Protein AF-A0A495IM24-F1 (afdb_monomer_lite)

pLDDT: mean 80.39, std 16.05, range [39.31, 97.44]

Sequence (134 aa):
MDASQAQIRITVFGGLVARADWLAVVAVPAGVSVDIVDFGYRVTVIVTREAEVATVVADLVTGDAALSTVETADSPVVMLARRILAARMAMGVADPGPPAGEPATELRALIEATGAVWISTDPDDEDSGMSEEG

Organism: NCBI:txid386892

Foldseek 3Di:
DPQAAEEEAEAEDDPDDDDCVLCVPADGDTQKYWYWYYDLQKIWIWIDHDPFIKIKIAGLVVQKIWIFGPDDCPDPRNLRRLVSLLSVSVVGRRDPDDDDPPPVVVRVVVCVVRVIDIDGSDSPPPDPPDDDDD

Structure (mmCIF, N/CA/C/O backbone):
data_AF-A0A495IM24-F1
#
_entry.id   AF-A0A495IM24-F1
#
loop_
_atom_site.group_PDB
_atom_site.id
_atom_site.type_symbol
_atom_site.label_atom_id
_atom_site.label_alt_id
_atom_site.label_comp_id
_atom_site.label_asym_id
_atom_site.label_entity_id
_atom_site.label_seq_id
_atom_site.pdbx_PDB_ins_code
_atom_site.Cartn_x
_atom_site.Cartn_y
_atom_site.Cartn_z
_atom_site.occupancy
_atom_site.B_iso_or_equiv
_atom_site.auth_seq_id
_atom_site.auth_comp_id
_atom_site.auth_asym_id
_atom_site.auth_atom_id
_atom_site.pdbx_PDB_model_num
ATOM 1 N N . MET A 1 1 ? -22.505 -14.987 12.719 1.00 45.91 1 MET A N 1
ATOM 2 C CA . MET A 1 1 ? -21.741 -14.064 11.862 1.00 45.91 1 MET A CA 1
ATOM 3 C C . MET A 1 1 ? -20.583 -14.867 11.328 1.00 45.91 1 MET A C 1
ATOM 5 O O . MET A 1 1 ? -19.891 -15.483 12.129 1.00 45.91 1 MET A O 1
ATOM 9 N N . ASP A 1 2 ? -20.510 -14.995 10.008 1.00 50.81 2 ASP A N 1
ATOM 10 C CA . ASP A 1 2 ? -19.493 -15.794 9.329 1.00 50.81 2 ASP A CA 1
ATOM 11 C C . ASP A 1 2 ? -18.120 -15.191 9.640 1.00 50.81 2 ASP A C 1
ATOM 13 O O . ASP A 1 2 ? -17.970 -13.969 9.575 1.00 50.81 2 ASP A O 1
ATOM 17 N N . ALA A 1 3 ? -17.158 -16.011 10.058 1.00 53.44 3 ALA A N 1
ATOM 18 C CA . ALA A 1 3 ? -15.794 -15.545 10.265 1.00 53.44 3 ALA A CA 1
ATOM 19 C C . ALA A 1 3 ? -15.246 -15.189 8.880 1.00 53.44 3 ALA A C 1
ATOM 21 O O . ALA A 1 3 ? -14.842 -16.072 8.124 1.00 53.44 3 ALA A O 1
ATOM 22 N N . SER A 1 4 ? -15.338 -13.911 8.510 1.00 75.06 4 SER A N 1
ATOM 23 C CA . SER A 1 4 ? -14.967 -13.437 7.184 1.00 75.06 4 SER A CA 1
ATOM 24 C C . SER A 1 4 ? -13.511 -13.812 6.925 1.00 75.06 4 SER A C 1
ATOM 26 O O . SER A 1 4 ? -12.602 -13.453 7.673 1.00 75.06 4 SER A O 1
ATOM 28 N N . GLN A 1 5 ? -13.295 -14.636 5.904 1.00 86.81 5 GLN A N 1
ATOM 29 C CA . GLN A 1 5 ? -11.965 -15.110 5.544 1.00 86.81 5 GLN A CA 1
ATOM 30 C C . GLN A 1 5 ? -11.049 -13.926 5.212 1.00 86.81 5 GLN A C 1
ATOM 32 O O . GLN A 1 5 ? -11.514 -12.898 4.717 1.00 86.81 5 GLN A O 1
ATOM 37 N N . ALA A 1 6 ? -9.750 -14.083 5.468 1.00 91.81 6 ALA A N 1
ATOM 38 C CA . ALA A 1 6 ? -8.746 -13.159 4.954 1.00 91.81 6 ALA A CA 1
ATOM 39 C C . ALA A 1 6 ? -8.786 -13.158 3.420 1.00 91.81 6 ALA A C 1
ATOM 41 O O . ALA A 1 6 ? -8.898 -14.222 2.801 1.00 91.81 6 ALA A O 1
ATOM 42 N N . GLN A 1 7 ? -8.683 -11.980 2.809 1.00 93.06 7 GLN A N 1
ATOM 43 C CA . GLN A 1 7 ? -8.669 -11.836 1.355 1.00 93.06 7 GLN A CA 1
ATOM 44 C C . GLN A 1 7 ? -7.411 -11.104 0.915 1.00 93.06 7 GLN A C 1
ATOM 46 O O . GLN A 1 7 ? -7.064 -10.063 1.463 1.00 93.06 7 GLN A O 1
ATOM 51 N N . ILE A 1 8 ? -6.736 -11.654 -0.092 1.00 93.94 8 ILE A N 1
ATOM 52 C CA . ILE A 1 8 ? -5.592 -11.014 -0.734 1.00 93.94 8 ILE A CA 1
ATOM 53 C C . ILE A 1 8 ? -5.852 -11.019 -2.234 1.00 93.94 8 ILE A C 1
ATOM 55 O O . ILE A 1 8 ? -6.062 -12.075 -2.835 1.00 93.94 8 ILE A O 1
ATOM 59 N N . ARG A 1 9 ? -5.822 -9.837 -2.841 1.00 94.56 9 ARG A N 1
ATOM 60 C CA . ARG A 1 9 ? -5.870 -9.647 -4.286 1.00 94.56 9 ARG A CA 1
ATOM 61 C C . ARG A 1 9 ? -4.585 -8.976 -4.732 1.00 94.56 9 ARG A C 1
ATOM 63 O O . ARG A 1 9 ? -4.179 -7.966 -4.172 1.00 94.56 9 ARG A O 1
ATOM 70 N N . ILE A 1 10 ? -3.970 -9.525 -5.772 1.00 92.38 10 ILE A N 1
ATOM 71 C CA . ILE A 1 10 ? -2.773 -8.954 -6.382 1.00 92.38 10 ILE A CA 1
ATOM 72 C C . ILE A 1 10 ? -3.092 -8.678 -7.843 1.00 92.38 10 ILE A C 1
ATOM 74 O O . ILE A 1 10 ? -3.463 -9.585 -8.588 1.00 92.38 10 ILE A O 1
ATOM 78 N N . THR A 1 11 ? -2.953 -7.421 -8.240 1.00 91.62 11 THR A N 1
ATOM 79 C CA . THR A 1 11 ? -3.079 -6.974 -9.623 1.00 91.62 11 THR A CA 1
ATOM 80 C C . THR A 1 11 ? -1.701 -6.572 -10.109 1.00 91.62 11 THR A C 1
ATOM 82 O O . THR A 1 11 ? -1.072 -5.693 -9.526 1.00 91.62 11 THR A O 1
ATOM 85 N N . VAL A 1 12 ? -1.231 -7.215 -11.173 1.00 87.06 12 VAL A N 1
ATOM 86 C CA . VAL A 1 12 ? 0.100 -6.968 -11.730 1.00 87.06 12 VAL A CA 1
ATOM 87 C C . VAL A 1 12 ? -0.034 -6.379 -13.128 1.00 87.06 12 VAL A C 1
ATOM 89 O O . VAL A 1 12 ? -0.827 -6.866 -13.935 1.00 87.06 12 VAL A O 1
ATOM 92 N N . PHE A 1 13 ? 0.730 -5.326 -13.411 1.00 80.12 13 PHE A N 1
ATOM 93 C CA . PHE A 1 13 ? 0.732 -4.623 -14.694 1.00 80.12 13 PHE A CA 1
ATOM 94 C C . PHE A 1 13 ? 2.045 -4.837 -15.460 1.00 80.12 13 PHE A C 1
ATOM 96 O O . PHE A 1 13 ? 3.035 -5.302 -14.909 1.00 80.12 13 PHE A O 1
ATOM 103 N N . GLY A 1 14 ? 2.052 -4.516 -16.759 1.00 68.69 14 GLY A N 1
ATOM 104 C CA . GLY A 1 14 ? 3.279 -4.506 -17.569 1.00 68.69 14 GLY A CA 1
ATOM 105 C C . GLY A 1 14 ? 3.725 -5.860 -18.134 1.00 68.69 14 GLY A C 1
ATOM 106 O O . GLY A 1 14 ? 4.863 -5.988 -18.560 1.00 68.69 14 GLY A O 1
ATOM 107 N N . GLY A 1 15 ? 2.858 -6.879 -18.158 1.00 65.38 15 GLY A N 1
ATOM 108 C CA . GLY A 1 15 ? 3.223 -8.212 -18.667 1.00 65.38 15 GLY A CA 1
ATOM 109 C C . GLY A 1 15 ? 4.123 -9.018 -17.722 1.00 65.38 15 GLY A C 1
ATOM 110 O O . GLY A 1 15 ? 4.627 -10.074 -18.104 1.00 65.38 15 GLY A O 1
ATOM 111 N N . LEU A 1 16 ? 4.301 -8.539 -16.489 1.00 67.44 16 LEU A N 1
ATOM 112 C CA . LEU A 1 16 ? 5.045 -9.225 -15.443 1.00 67.44 16 LEU A CA 1
ATOM 113 C C . LEU A 1 16 ? 4.322 -10.504 -15.007 1.00 67.44 16 LEU A C 1
ATOM 115 O O . LEU A 1 16 ? 3.091 -10.584 -14.966 1.00 67.44 16 LEU A O 1
ATOM 119 N N . VAL A 1 17 ? 5.107 -11.508 -14.622 1.00 76.00 17 VAL A N 1
ATOM 120 C CA . VAL A 1 17 ? 4.575 -12.707 -13.974 1.00 76.00 17 VAL A CA 1
ATOM 121 C C . VAL A 1 17 ? 4.204 -12.345 -12.543 1.00 76.00 17 VAL A C 1
ATOM 123 O O . VAL A 1 17 ? 5.061 -11.911 -11.774 1.00 76.00 17 VAL A O 1
ATOM 126 N N . ALA A 1 18 ? 2.939 -12.552 -12.177 1.00 73.31 18 ALA A N 1
ATOM 127 C CA . ALA A 1 18 ? 2.488 -12.363 -10.807 1.00 73.31 18 ALA A CA 1
ATOM 128 C C . ALA A 1 18 ? 3.219 -13.335 -9.873 1.00 73.31 18 ALA A C 1
ATOM 130 O O . ALA A 1 18 ? 2.924 -14.530 -9.818 1.00 73.31 18 ALA A O 1
ATOM 131 N N . ARG A 1 19 ? 4.205 -12.803 -9.154 1.00 77.00 19 ARG A N 1
ATOM 132 C CA . ARG A 1 19 ? 4.952 -13.499 -8.114 1.00 77.00 19 ARG A CA 1
ATOM 133 C C . ARG A 1 19 ? 4.357 -13.122 -6.769 1.00 77.00 19 ARG A C 1
ATOM 135 O O . ARG A 1 19 ? 4.240 -11.942 -6.463 1.00 77.00 19 ARG A O 1
ATOM 142 N N . ALA A 1 20 ? 3.964 -14.125 -5.995 1.00 82.56 20 ALA A N 1
ATOM 143 C CA . ALA A 1 20 ? 3.378 -13.959 -4.664 1.00 82.56 20 ALA A CA 1
ATOM 144 C C . ALA A 1 20 ? 4.204 -14.667 -3.578 1.00 82.56 20 ALA A C 1
ATOM 146 O O . ALA A 1 20 ? 3.805 -14.703 -2.421 1.00 82.56 20 ALA A O 1
ATOM 147 N N . ASP A 1 21 ? 5.357 -15.235 -3.935 1.00 87.38 21 ASP A N 1
ATOM 148 C CA . ASP A 1 21 ? 6.249 -15.954 -3.022 1.00 87.38 21 ASP A CA 1
ATOM 149 C C . ASP A 1 21 ? 6.736 -15.076 -1.861 1.00 87.38 21 ASP A C 1
ATOM 151 O O . ASP A 1 21 ? 6.863 -15.549 -0.736 1.00 87.38 21 ASP A O 1
ATOM 155 N N . TRP A 1 22 ? 6.899 -13.778 -2.097 1.00 86.81 22 TRP A N 1
ATOM 156 C CA . TRP A 1 22 ? 7.269 -12.803 -1.073 1.00 86.81 22 TRP A CA 1
ATOM 157 C C . TRP A 1 22 ? 6.178 -12.554 -0.026 1.00 86.81 22 TRP A C 1
ATOM 159 O O . TRP A 1 22 ? 6.484 -12.144 1.088 1.00 86.81 22 TRP A O 1
ATOM 169 N N . LEU A 1 23 ? 4.912 -12.857 -0.323 1.00 90.00 23 LEU A N 1
ATOM 170 C CA . LEU A 1 23 ? 3.835 -12.781 0.668 1.00 90.00 23 LEU A CA 1
ATOM 171 C C . LEU A 1 23 ? 3.839 -13.965 1.636 1.00 90.00 23 LEU A C 1
ATOM 173 O O . LEU A 1 23 ? 3.155 -13.905 2.653 1.00 90.00 23 LEU A O 1
ATOM 177 N N . ALA A 1 24 ? 4.613 -15.023 1.372 1.00 88.38 24 ALA A N 1
ATOM 178 C CA . ALA A 1 24 ? 4.642 -16.211 2.225 1.00 88.38 24 ALA A CA 1
ATOM 179 C C . ALA A 1 24 ? 5.094 -15.917 3.670 1.00 88.38 24 ALA A C 1
ATOM 181 O O . ALA A 1 24 ? 4.812 -16.703 4.572 1.00 88.38 24 ALA A O 1
ATOM 182 N N . VAL A 1 25 ? 5.772 -14.787 3.902 1.00 86.75 25 VAL A N 1
ATOM 183 C CA . VAL A 1 25 ? 6.230 -14.339 5.230 1.00 86.75 25 VAL A CA 1
ATOM 184 C C . VAL A 1 25 ? 5.241 -13.401 5.940 1.00 86.75 25 VAL A C 1
ATOM 186 O O . VAL A 1 25 ? 5.508 -12.944 7.058 1.00 86.75 25 VAL A O 1
ATOM 189 N N . VAL A 1 26 ? 4.101 -13.099 5.310 1.00 90.88 26 VAL A N 1
ATOM 190 C CA . VAL A 1 26 ? 3.070 -12.200 5.835 1.00 90.88 26 VAL A CA 1
ATOM 191 C C . VAL A 1 26 ? 1.819 -12.993 6.204 1.00 90.88 26 VAL A C 1
ATOM 193 O O . VAL A 1 26 ? 1.179 -13.616 5.362 1.00 90.88 26 VAL A O 1
ATOM 196 N N . ALA A 1 27 ? 1.432 -12.929 7.477 1.00 92.31 27 ALA A N 1
ATOM 197 C CA . ALA A 1 27 ? 0.158 -13.464 7.940 1.00 92.31 27 ALA A CA 1
ATOM 198 C C . ALA A 1 27 ? -0.927 -12.382 7.847 1.00 92.31 27 ALA A C 1
ATOM 200 O O . ALA A 1 27 ? -0.796 -11.326 8.466 1.00 92.31 27 ALA A O 1
ATOM 201 N N . VAL A 1 28 ? -2.005 -12.656 7.107 1.00 93.25 28 VAL A N 1
ATOM 202 C CA . VAL A 1 28 ? -3.174 -11.767 7.021 1.00 93.25 28 VAL A CA 1
ATOM 203 C C . VAL A 1 28 ? -4.271 -12.286 7.958 1.00 93.25 28 VAL A C 1
ATOM 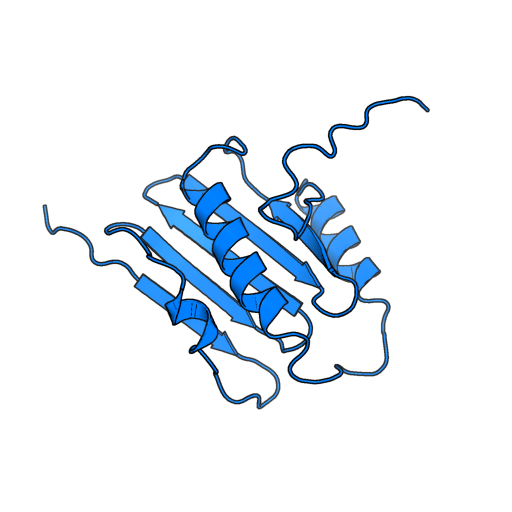205 O O . VAL A 1 28 ? -4.727 -13.419 7.779 1.00 93.25 28 VAL A O 1
ATOM 208 N N . PRO A 1 29 ? -4.691 -11.505 8.972 1.0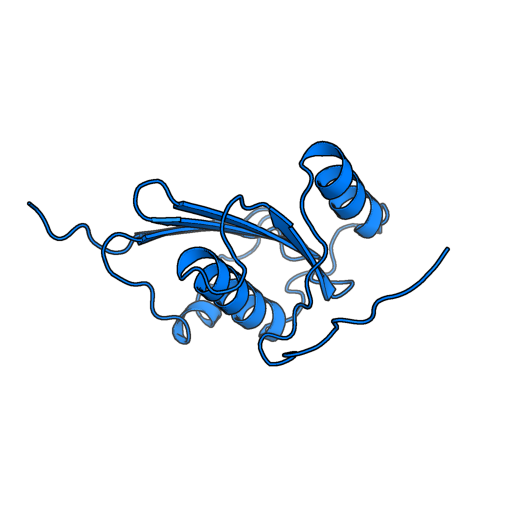0 93.75 29 PRO A N 1
ATOM 209 C CA . PRO A 1 29 ? -5.747 -11.916 9.893 1.00 93.75 29 PRO A CA 1
ATOM 210 C C . PRO A 1 29 ? -7.104 -12.098 9.203 1.00 93.75 29 PRO A C 1
ATOM 212 O O . PRO A 1 29 ? -7.392 -11.484 8.176 1.00 93.75 29 PRO A O 1
ATOM 215 N N . ALA A 1 30 ? -7.979 -12.906 9.805 1.00 93.56 30 ALA A N 1
ATOM 216 C CA . ALA A 1 30 ? -9.374 -12.990 9.379 1.00 93.56 30 ALA A CA 1
ATOM 217 C C . ALA A 1 30 ? -10.062 -11.614 9.468 1.00 93.56 30 ALA A C 1
ATOM 219 O O . ALA A 1 30 ? -9.750 -10.807 10.345 1.00 93.56 30 ALA A O 1
ATOM 220 N N . GLY A 1 31 ? -10.997 -11.352 8.557 1.00 93.56 31 GLY A N 1
ATOM 221 C CA . GLY A 1 31 ? -11.703 -10.075 8.453 1.00 93.56 31 GLY A CA 1
ATOM 222 C C . GLY A 1 31 ? -10.888 -8.929 7.854 1.00 93.56 31 GLY A C 1
ATOM 223 O O . GLY A 1 31 ? -11.381 -7.803 7.830 1.00 93.56 31 GLY A O 1
ATOM 224 N N . VAL A 1 32 ? -9.679 -9.202 7.357 1.00 95.75 32 VAL A N 1
ATOM 225 C CA . VAL A 1 32 ? -8.831 -8.225 6.666 1.00 95.75 32 VAL A CA 1
ATOM 226 C C . VAL A 1 32 ? -8.822 -8.500 5.163 1.00 95.75 32 VAL A C 1
ATOM 228 O O . VAL A 1 32 ? -8.654 -9.643 4.726 1.00 95.75 32 VAL A O 1
ATOM 231 N N . SER A 1 33 ? -8.980 -7.436 4.377 1.00 96.38 33 SER A N 1
ATOM 232 C CA . SER A 1 33 ? -8.777 -7.434 2.929 1.00 96.38 33 SER A CA 1
ATOM 233 C C . SER A 1 33 ? -7.489 -6.700 2.584 1.00 96.38 33 SER A C 1
ATOM 235 O O . SER A 1 33 ? -7.201 -5.644 3.148 1.00 96.38 33 SER A O 1
ATOM 237 N N . VAL A 1 34 ? -6.731 -7.256 1.646 1.00 97.06 34 VAL A N 1
ATOM 238 C CA . VAL A 1 34 ? -5.493 -6.687 1.119 1.00 97.06 34 VAL A CA 1
ATOM 239 C C . VAL A 1 34 ? -5.596 -6.613 -0.400 1.00 97.06 34 VAL A C 1
ATOM 241 O O . VAL A 1 34 ? -5.703 -7.646 -1.063 1.00 97.06 34 VAL A O 1
ATOM 244 N N . ASP A 1 35 ? -5.507 -5.410 -0.956 1.00 96.62 35 ASP A N 1
ATOM 245 C CA . ASP A 1 35 ? -5.387 -5.174 -2.393 1.00 96.62 35 ASP A CA 1
ATOM 246 C C . ASP A 1 35 ? -3.982 -4.647 -2.703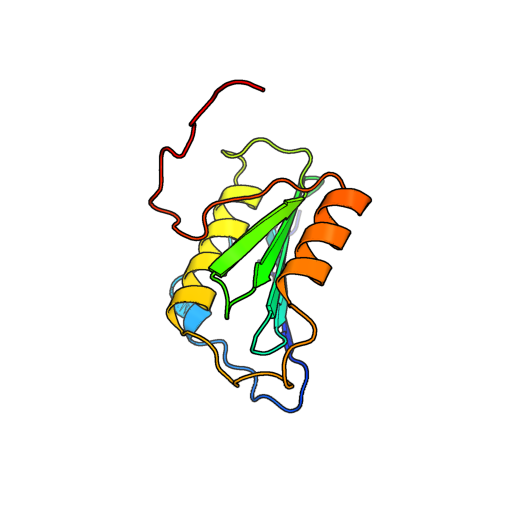 1.00 96.62 35 ASP A C 1
ATOM 248 O O . ASP A 1 35 ? -3.563 -3.602 -2.208 1.00 96.62 35 ASP A O 1
ATOM 252 N N . ILE A 1 36 ? -3.240 -5.384 -3.527 1.00 95.06 36 ILE A N 1
ATOM 253 C CA . ILE A 1 36 ? -1.892 -5.024 -3.970 1.00 95.06 36 ILE A CA 1
ATOM 254 C C . ILE A 1 36 ? -1.932 -4.718 -5.463 1.00 95.06 36 ILE A C 1
ATOM 256 O O . ILE A 1 36 ? -2.417 -5.524 -6.259 1.00 95.06 36 ILE A O 1
ATOM 260 N N . VAL A 1 37 ? -1.376 -3.573 -5.846 1.00 91.88 37 VAL A N 1
ATOM 261 C CA . VAL A 1 37 ? -1.150 -3.190 -7.239 1.00 91.88 37 VAL A CA 1
ATOM 262 C C . VAL A 1 37 ? 0.350 -3.085 -7.475 1.00 91.88 37 VAL A C 1
ATOM 264 O O . VAL A 1 37 ? 0.998 -2.201 -6.924 1.00 91.88 37 VAL A O 1
ATOM 267 N N . ASP A 1 38 ? 0.899 -3.986 -8.285 1.00 89.81 38 ASP A N 1
ATOM 268 C CA . ASP A 1 38 ? 2.338 -4.087 -8.541 1.00 89.81 38 ASP A CA 1
ATOM 269 C C . ASP A 1 38 ? 2.653 -3.756 -10.008 1.00 89.81 38 ASP A C 1
ATOM 271 O O . ASP A 1 38 ? 2.179 -4.416 -10.938 1.00 89.81 38 ASP A O 1
ATOM 275 N N . PHE A 1 39 ? 3.455 -2.711 -10.209 1.00 86.50 39 PHE A N 1
ATOM 276 C CA . PHE A 1 39 ? 3.961 -2.272 -11.512 1.00 86.50 39 PHE A CA 1
ATOM 277 C C . PHE A 1 39 ? 5.415 -2.717 -11.757 1.00 86.50 39 PHE A C 1
ATOM 279 O O . PHE A 1 39 ? 6.028 -2.294 -12.731 1.00 86.50 39 PHE A O 1
ATOM 286 N N . GLY A 1 40 ? 6.007 -3.520 -10.868 1.00 84.19 40 GLY A N 1
ATOM 287 C CA . GLY A 1 40 ? 7.399 -3.981 -10.934 1.00 84.19 40 GLY A CA 1
ATOM 288 C C . GLY A 1 40 ? 8.410 -3.002 -10.334 1.00 84.19 40 GLY A C 1
ATOM 289 O O . GLY A 1 40 ? 9.322 -3.443 -9.632 1.00 84.19 40 GLY A O 1
ATOM 290 N N . TYR A 1 41 ? 8.208 -1.700 -10.567 1.00 83.81 41 TYR A N 1
ATOM 291 C CA . TYR A 1 41 ? 9.007 -0.588 -10.027 1.00 83.81 41 TYR A CA 1
ATOM 292 C C . TYR A 1 41 ? 8.266 0.242 -8.966 1.00 83.81 41 TYR A C 1
ATOM 294 O O . TYR A 1 41 ? 8.896 0.934 -8.179 1.00 83.81 41 TYR A O 1
ATOM 302 N N . ARG A 1 42 ? 6.931 0.162 -8.927 1.00 87.19 42 ARG A N 1
ATOM 303 C CA . ARG A 1 42 ? 6.068 0.823 -7.942 1.00 87.19 42 ARG A CA 1
ATOM 304 C C . ARG A 1 42 ? 5.073 -0.186 -7.403 1.00 87.19 42 ARG A C 1
ATOM 306 O O . ARG A 1 42 ? 4.524 -0.976 -8.174 1.00 87.19 42 ARG A O 1
ATOM 313 N N . VAL A 1 43 ? 4.785 -0.110 -6.112 1.00 90.44 43 VAL A N 1
ATOM 314 C CA . VAL A 1 43 ? 3.743 -0.917 -5.481 1.00 90.44 43 VAL A CA 1
ATOM 315 C C . VAL A 1 43 ? 2.769 -0.035 -4.711 1.00 90.44 43 VAL A C 1
ATOM 317 O O . VAL A 1 43 ? 3.162 0.923 -4.051 1.00 90.44 43 VAL A O 1
ATOM 320 N N . THR A 1 44 ? 1.487 -0.367 -4.794 1.00 92.56 44 THR A N 1
ATOM 321 C CA . THR A 1 44 ? 0.441 0.167 -3.922 1.00 92.56 44 THR A CA 1
ATOM 322 C C . THR A 1 44 ? -0.141 -0.981 -3.115 1.00 92.56 44 THR A C 1
ATOM 324 O O . THR A 1 44 ? -0.494 -2.013 -3.678 1.00 92.56 44 THR A O 1
ATOM 327 N N . VAL A 1 45 ? -0.246 -0.802 -1.805 1.00 95.50 45 VAL A N 1
ATOM 328 C CA . VAL A 1 45 ? -0.829 -1.756 -0.866 1.00 95.50 45 VAL A CA 1
ATOM 329 C C . VAL A 1 45 ? -1.975 -1.061 -0.156 1.00 95.50 45 VAL A C 1
ATOM 331 O O . VAL A 1 45 ? -1.773 -0.036 0.487 1.00 95.50 45 VAL A O 1
ATOM 334 N N . ILE A 1 46 ? -3.170 -1.623 -0.253 1.00 96.12 46 ILE A N 1
ATOM 335 C CA . ILE A 1 46 ? -4.358 -1.142 0.443 1.00 96.12 46 ILE A CA 1
ATOM 336 C C . ILE A 1 46 ? -4.779 -2.239 1.407 1.00 96.12 46 ILE A C 1
ATOM 338 O O . ILE A 1 46 ? -5.045 -3.367 0.994 1.00 96.12 46 ILE A O 1
ATOM 342 N N . VAL A 1 47 ? -4.826 -1.915 2.692 1.00 97.44 47 VAL A N 1
ATOM 343 C CA . VAL A 1 47 ? -5.291 -2.817 3.744 1.00 97.44 47 VAL A CA 1
ATOM 344 C C . VAL A 1 47 ? -6.579 -2.253 4.312 1.00 97.44 47 VAL A C 1
ATOM 346 O O . VAL A 1 47 ? -6.642 -1.083 4.681 1.00 97.44 47 VAL A O 1
ATOM 349 N N . THR A 1 48 ? -7.617 -3.081 4.370 1.00 96.69 48 THR A N 1
ATOM 350 C CA . THR A 1 48 ? -8.928 -2.714 4.909 1.00 96.69 48 THR A CA 1
ATOM 351 C C . THR A 1 48 ? -9.357 -3.710 5.973 1.00 96.69 48 THR A C 1
ATOM 353 O O . THR A 1 48 ? -9.308 -4.924 5.756 1.00 96.69 48 THR A O 1
ATOM 356 N N . ARG A 1 49 ? -9.828 -3.195 7.108 1.00 95.12 49 ARG A N 1
ATOM 357 C CA . ARG A 1 49 ? -10.460 -3.976 8.171 1.00 95.12 49 ARG A CA 1
ATOM 358 C C . ARG A 1 49 ? -11.662 -3.204 8.694 1.00 95.12 49 ARG A C 1
ATOM 360 O O . ARG A 1 49 ? -11.502 -2.147 9.286 1.00 95.12 49 ARG A O 1
ATOM 367 N N . GLU A 1 50 ? -12.860 -3.750 8.514 1.00 91.81 50 GLU A N 1
ATOM 368 C CA . GLU A 1 50 ? -14.106 -3.056 8.873 1.00 91.81 50 GLU A CA 1
ATOM 369 C C . GLU A 1 50 ? -14.174 -1.650 8.238 1.00 91.81 50 GLU A C 1
ATOM 371 O O . GLU A 1 50 ? -14.331 -1.556 7.022 1.00 91.81 50 GLU A O 1
ATOM 376 N N . ALA A 1 51 ? -14.058 -0.582 9.036 1.00 91.88 51 ALA A N 1
ATOM 377 C CA . ALA A 1 51 ? -14.026 0.806 8.570 1.00 91.88 51 ALA A CA 1
ATOM 378 C C . ALA A 1 51 ? -12.603 1.397 8.477 1.00 91.88 51 ALA A C 1
ATOM 380 O O . ALA A 1 51 ? -12.441 2.487 7.933 1.00 91.88 51 ALA A O 1
ATOM 381 N N . GLU A 1 52 ? -11.589 0.695 8.987 1.00 95.12 52 GLU A N 1
ATOM 382 C CA . GLU A 1 52 ? -10.191 1.131 8.975 1.00 95.12 52 GLU A CA 1
ATOM 383 C C . GLU A 1 52 ? -9.566 0.856 7.602 1.00 95.12 52 GLU A C 1
ATOM 385 O O . GLU A 1 52 ? -9.680 -0.254 7.063 1.00 95.12 52 GLU A O 1
ATOM 390 N N . VAL A 1 53 ? -8.870 1.850 7.047 1.00 95.31 53 VAL A N 1
ATOM 391 C CA . VAL A 1 53 ? -8.186 1.744 5.752 1.00 95.31 53 VAL A CA 1
ATOM 392 C C . VAL A 1 53 ? -6.806 2.381 5.836 1.00 95.31 53 VAL A C 1
ATOM 394 O O . VAL A 1 53 ? -6.677 3.547 6.195 1.00 95.31 53 VAL A O 1
ATOM 397 N N . ALA A 1 54 ? -5.783 1.631 5.429 1.00 95.38 54 ALA A N 1
ATOM 398 C CA . ALA A 1 54 ? -4.432 2.139 5.228 1.00 95.38 54 ALA A CA 1
ATOM 399 C C . ALA A 1 54 ? -3.999 1.899 3.780 1.00 95.38 54 ALA A C 1
ATOM 401 O O . ALA A 1 54 ? -4.085 0.776 3.282 1.00 95.38 54 ALA A O 1
ATOM 402 N N . THR A 1 55 ? -3.518 2.946 3.112 1.00 94.81 55 THR A N 1
ATOM 403 C CA . THR A 1 55 ? -2.942 2.858 1.765 1.00 94.81 55 THR A CA 1
ATOM 404 C C . THR A 1 55 ? -1.478 3.242 1.815 1.00 94.81 55 THR A C 1
ATOM 406 O O . THR A 1 55 ? -1.145 4.359 2.197 1.00 94.81 55 THR A O 1
ATOM 409 N N . VAL A 1 56 ? -0.606 2.338 1.391 1.00 93.50 56 VAL A N 1
ATOM 410 C CA . VAL A 1 56 ? 0.823 2.590 1.248 1.00 93.50 56 VAL A CA 1
ATOM 411 C C . VAL A 1 56 ? 1.188 2.543 -0.226 1.00 93.50 56 VAL A C 1
ATOM 413 O O . VAL A 1 56 ? 0.808 1.612 -0.934 1.00 93.50 56 VAL A O 1
ATOM 416 N N . VAL A 1 57 ? 1.935 3.535 -0.696 1.00 91.69 57 VAL A N 1
ATOM 417 C CA . VAL A 1 57 ? 2.510 3.554 -2.043 1.00 91.69 57 VAL A CA 1
ATOM 418 C C . VAL A 1 57 ? 4.011 3.691 -1.913 1.00 91.69 57 VAL A C 1
ATOM 420 O O . VAL A 1 57 ? 4.477 4.530 -1.151 1.00 91.69 57 VAL A O 1
ATOM 423 N N . ALA A 1 58 ? 4.757 2.879 -2.648 1.00 90.81 58 ALA A N 1
ATOM 424 C CA . ALA A 1 58 ? 6.206 2.935 -2.632 1.00 90.81 58 ALA A CA 1
ATOM 425 C C . ALA A 1 58 ? 6.796 2.838 -4.027 1.00 90.81 58 ALA A C 1
ATOM 427 O O . ALA A 1 58 ? 6.304 2.091 -4.882 1.00 90.81 58 ALA A O 1
ATOM 428 N N . ASP A 1 59 ? 7.883 3.572 -4.202 1.00 87.44 59 ASP A N 1
ATOM 429 C CA . ASP A 1 59 ? 8.801 3.425 -5.306 1.00 87.44 59 ASP A CA 1
ATOM 430 C C . ASP A 1 59 ? 9.914 2.450 -4.913 1.00 87.44 59 ASP A C 1
ATOM 432 O O . ASP A 1 59 ? 10.673 2.673 -3.972 1.00 87.44 59 ASP A O 1
ATOM 436 N N . LEU A 1 60 ? 10.001 1.336 -5.632 1.00 86.38 60 LEU A N 1
ATOM 437 C CA . LEU A 1 60 ? 10.964 0.275 -5.347 1.00 86.38 60 LEU A CA 1
ATOM 438 C C . LEU A 1 60 ? 12.367 0.601 -5.886 1.00 86.38 60 LEU A C 1
ATOM 440 O O . LEU A 1 60 ? 13.323 -0.087 -5.534 1.00 86.38 60 LEU A O 1
ATOM 444 N N . VAL A 1 61 ? 12.491 1.595 -6.773 1.00 82.44 61 VAL A N 1
ATOM 445 C CA . VAL A 1 61 ? 13.761 2.032 -7.366 1.00 82.44 61 VAL A CA 1
ATOM 446 C C . VAL A 1 61 ? 14.470 3.006 -6.434 1.00 82.44 61 VAL A C 1
ATOM 448 O O . VAL A 1 61 ? 15.669 2.854 -6.207 1.00 82.44 61 VAL A O 1
ATOM 451 N N . THR A 1 62 ? 13.750 3.999 -5.904 1.00 82.75 62 THR A N 1
ATOM 452 C CA . THR A 1 62 ? 14.321 4.988 -4.975 1.00 82.75 62 THR A CA 1
ATOM 453 C C . THR A 1 62 ? 14.262 4.533 -3.522 1.00 82.75 62 THR A C 1
ATOM 455 O O . THR A 1 62 ? 15.086 4.964 -2.721 1.00 82.75 62 THR A O 1
ATOM 458 N N . GLY A 1 63 ? 13.330 3.636 -3.189 1.00 84.81 63 GLY A N 1
ATOM 459 C CA . GLY A 1 63 ? 13.043 3.244 -1.812 1.00 84.81 63 GLY A CA 1
ATOM 460 C C . GLY A 1 63 ? 12.157 4.240 -1.069 1.00 84.81 63 GLY A C 1
ATOM 461 O O . GLY A 1 63 ? 11.982 4.107 0.136 1.00 84.81 63 GLY A O 1
ATOM 462 N N . ASP A 1 64 ? 11.580 5.224 -1.759 1.00 87.38 64 ASP A N 1
ATOM 463 C CA . ASP A 1 64 ? 10.661 6.167 -1.134 1.00 87.38 64 ASP A CA 1
ATOM 464 C C . ASP A 1 64 ? 9.273 5.542 -0.943 1.00 87.38 64 ASP A C 1
ATOM 466 O O . ASP A 1 64 ? 8.760 4.839 -1.819 1.00 87.38 64 ASP A O 1
ATOM 470 N N . ALA A 1 65 ? 8.612 5.850 0.174 1.00 91.06 65 ALA A N 1
ATOM 471 C CA . ALA A 1 65 ? 7.253 5.394 0.439 1.00 91.06 65 ALA A CA 1
ATOM 472 C C . ALA A 1 65 ? 6.394 6.444 1.143 1.00 91.06 65 ALA A C 1
ATOM 474 O O . ALA A 1 65 ? 6.874 7.278 1.909 1.00 91.06 65 ALA A O 1
ATOM 475 N N . ALA A 1 66 ? 5.090 6.368 0.894 1.00 92.19 66 ALA A N 1
ATOM 476 C CA . ALA A 1 66 ? 4.087 7.236 1.480 1.00 92.19 66 ALA A CA 1
ATOM 477 C C . ALA A 1 66 ? 2.902 6.435 2.014 1.00 92.19 66 ALA A C 1
ATOM 479 O O . ALA A 1 66 ? 2.472 5.454 1.403 1.00 92.19 66 ALA A O 1
ATOM 480 N N . LEU A 1 67 ? 2.346 6.892 3.130 1.00 92.75 67 LEU A N 1
ATOM 481 C CA . LEU A 1 67 ? 1.183 6.320 3.794 1.00 92.75 67 LEU A CA 1
ATOM 482 C C . LEU A 1 67 ? 0.040 7.336 3.811 1.00 92.75 67 LEU A C 1
ATOM 484 O O . LEU A 1 67 ? 0.180 8.436 4.336 1.00 92.75 67 LEU A O 1
ATOM 488 N N . SER A 1 68 ? -1.115 6.937 3.289 1.00 92.31 68 SER A N 1
ATOM 489 C CA . SER A 1 68 ? -2.386 7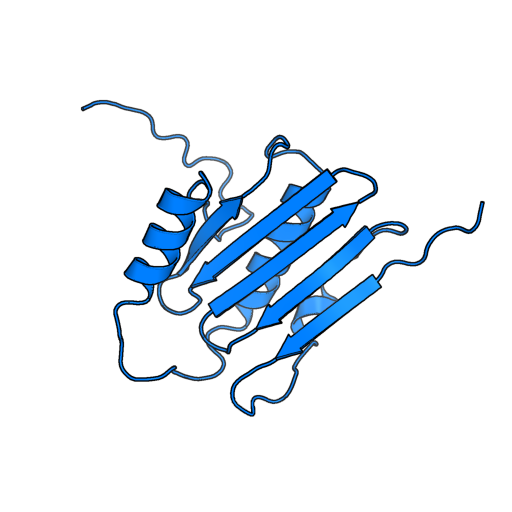.638 3.453 1.00 92.31 68 SER A CA 1
ATOM 490 C C . SER A 1 68 ? -3.291 6.823 4.371 1.00 92.31 68 SER A C 1
ATOM 492 O O . SER A 1 68 ? -3.614 5.667 4.082 1.00 92.31 68 SER A O 1
ATOM 494 N N . THR A 1 69 ? -3.667 7.410 5.502 1.00 90.38 69 THR A N 1
ATOM 495 C CA . THR A 1 69 ? -4.559 6.814 6.498 1.00 90.38 69 THR A CA 1
ATOM 496 C C . THR A 1 69 ? -5.093 7.907 7.424 1.00 90.38 69 THR A C 1
ATOM 498 O O . THR A 1 69 ? -4.465 8.955 7.570 1.00 90.38 69 THR A O 1
ATOM 501 N N . VAL A 1 70 ? -6.239 7.660 8.059 1.00 87.44 70 VAL A N 1
ATOM 502 C CA . VAL A 1 70 ? -6.731 8.463 9.196 1.00 87.44 70 VAL A CA 1
ATOM 503 C C . VAL A 1 70 ? -6.366 7.837 10.548 1.00 87.44 70 VAL A C 1
ATOM 505 O O . VAL A 1 70 ? -6.589 8.446 11.591 1.00 87.44 70 VAL A O 1
ATOM 508 N N . GLU A 1 71 ? -5.808 6.627 10.522 1.00 90.25 71 GLU A N 1
ATOM 509 C CA . GLU A 1 71 ? -5.449 5.839 11.698 1.00 90.25 71 GLU A CA 1
ATOM 510 C C . GLU A 1 71 ? -4.059 6.197 12.244 1.00 90.25 71 GLU A C 1
ATOM 512 O O . GLU A 1 71 ? -3.228 6.798 11.562 1.00 90.25 71 GLU A O 1
ATOM 517 N N . THR A 1 72 ? -3.772 5.778 13.478 1.00 86.94 72 THR A N 1
ATOM 518 C CA . THR A 1 72 ? -2.439 5.928 14.079 1.00 86.94 72 THR A CA 1
ATOM 519 C C . THR A 1 72 ? -1.423 4.954 13.471 1.00 86.94 72 THR A C 1
ATOM 521 O O . THR A 1 72 ? -1.785 3.921 12.906 1.00 86.94 72 THR A O 1
ATOM 524 N N . ALA A 1 73 ? -0.127 5.252 13.627 1.00 83.56 73 ALA A N 1
ATOM 525 C CA . ALA A 1 73 ? 0.959 4.388 13.150 1.00 83.56 73 ALA A CA 1
ATOM 526 C C . ALA A 1 73 ? 0.919 2.965 13.746 1.00 83.56 73 ALA A C 1
ATOM 528 O O . ALA A 1 73 ? 1.258 2.004 13.056 1.00 83.56 73 ALA A O 1
ATOM 529 N N . ASP A 1 74 ? 0.435 2.832 14.985 1.00 85.69 74 ASP A N 1
ATOM 530 C CA . ASP A 1 74 ? 0.297 1.554 15.700 1.00 85.69 74 ASP A CA 1
ATOM 531 C C . ASP A 1 74 ? -0.982 0.784 15.329 1.00 85.69 74 ASP A C 1
ATOM 533 O O . ASP A 1 74 ? -1.249 -0.297 15.861 1.00 85.69 74 ASP A O 1
ATOM 537 N N . SER A 1 75 ? -1.813 1.333 14.436 1.00 91.94 75 SER A N 1
ATOM 538 C CA . SER A 1 75 ? -3.021 0.654 13.981 1.00 91.94 75 SER A CA 1
ATOM 539 C C . SER A 1 75 ? -2.671 -0.660 13.264 1.00 91.94 75 SER A C 1
ATOM 541 O O . SER A 1 75 ? -1.772 -0.680 12.412 1.00 91.94 75 SER A O 1
ATOM 543 N N . PRO A 1 76 ? -3.401 -1.765 13.523 1.00 92.38 76 PRO A N 1
ATOM 544 C CA . PRO A 1 76 ? -3.136 -3.052 12.885 1.00 92.38 76 PRO A CA 1
ATOM 545 C C . PRO A 1 76 ? -3.122 -3.004 11.352 1.00 92.38 76 PRO A C 1
ATOM 547 O O . PRO A 1 76 ? -2.327 -3.714 10.732 1.00 92.38 76 PRO A O 1
ATOM 550 N N . VAL A 1 77 ? -3.969 -2.173 10.725 1.00 94.94 77 VAL A N 1
ATOM 551 C CA . VAL A 1 77 ? -3.993 -2.039 9.257 1.00 94.94 77 VAL A CA 1
ATOM 552 C C . VAL A 1 77 ? -2.748 -1.329 8.724 1.00 94.94 77 VAL A C 1
ATOM 554 O O . VAL A 1 77 ? -2.224 -1.727 7.684 1.00 94.94 77 VAL A O 1
ATOM 557 N N . VAL A 1 78 ? -2.223 -0.344 9.460 1.00 94.19 78 VAL A N 1
ATOM 558 C CA . VAL A 1 78 ? -0.998 0.383 9.100 1.00 94.19 78 VAL A CA 1
ATOM 559 C C . VAL A 1 78 ? 0.220 -0.524 9.249 1.00 94.19 78 VAL A C 1
ATOM 561 O O . VAL A 1 78 ? 1.013 -0.647 8.314 1.00 94.19 78 VAL A O 1
ATOM 564 N N . MET A 1 79 ? 0.338 -1.225 10.380 1.00 93.44 79 MET A N 1
ATOM 565 C CA . MET A 1 79 ? 1.432 -2.172 10.617 1.00 93.44 79 MET A CA 1
ATOM 566 C C . MET A 1 79 ? 1.466 -3.282 9.560 1.00 93.44 79 MET A C 1
ATOM 568 O O . MET A 1 79 ? 2.532 -3.621 9.040 1.00 93.44 79 MET A O 1
ATOM 572 N N . LEU A 1 80 ? 0.303 -3.837 9.200 1.00 95.44 80 LEU A N 1
ATOM 573 C CA . LEU A 1 80 ? 0.219 -4.861 8.162 1.00 95.44 80 LEU A CA 1
ATOM 574 C C . LEU A 1 80 ? 0.595 -4.304 6.782 1.00 95.44 80 LEU A C 1
ATOM 576 O O . LEU A 1 80 ? 1.356 -4.953 6.066 1.00 95.44 80 LEU A O 1
ATOM 580 N N . ALA A 1 81 ? 0.120 -3.107 6.422 1.00 95.44 81 ALA A N 1
ATOM 581 C CA . ALA A 1 81 ? 0.470 -2.466 5.154 1.00 95.44 81 ALA A CA 1
ATOM 582 C C . ALA A 1 81 ? 1.988 -2.246 5.030 1.00 95.44 81 ALA A C 1
ATOM 584 O O . ALA A 1 81 ? 2.580 -2.612 4.013 1.00 95.44 81 ALA A O 1
ATOM 585 N N . ARG A 1 82 ? 2.636 -1.740 6.092 1.00 93.31 82 ARG A N 1
ATOM 586 C CA . ARG A 1 82 ? 4.100 -1.571 6.150 1.00 93.31 82 ARG A CA 1
ATOM 587 C C . ARG A 1 82 ? 4.836 -2.904 6.028 1.00 93.31 82 ARG A C 1
ATOM 589 O O . ARG A 1 82 ? 5.800 -3.003 5.277 1.00 93.31 82 ARG A O 1
ATOM 596 N N . ARG A 1 83 ? 4.356 -3.957 6.696 1.00 93.44 83 ARG A N 1
ATOM 597 C CA . ARG A 1 83 ? 4.969 -5.293 6.619 1.00 93.44 83 ARG A CA 1
ATOM 598 C C . ARG A 1 83 ? 4.871 -5.912 5.224 1.00 93.44 83 ARG A C 1
ATOM 600 O O . ARG A 1 83 ? 5.823 -6.543 4.771 1.00 93.44 83 ARG A O 1
ATOM 607 N N . ILE A 1 84 ? 3.741 -5.731 4.539 1.00 94.81 84 ILE A N 1
ATOM 608 C CA . ILE A 1 84 ? 3.568 -6.163 3.143 1.00 94.81 84 ILE A CA 1
ATOM 609 C C . ILE A 1 84 ? 4.535 -5.402 2.237 1.00 94.81 84 ILE A C 1
ATOM 611 O O . ILE A 1 84 ? 5.205 -6.023 1.412 1.00 94.81 84 ILE A O 1
ATOM 615 N N . LEU A 1 85 ? 4.641 -4.081 2.411 1.00 93.06 85 LEU A N 1
ATOM 616 C CA . LEU A 1 85 ? 5.589 -3.273 1.655 1.00 93.06 85 LEU A CA 1
ATOM 617 C C . LEU A 1 85 ? 7.030 -3.757 1.865 1.00 93.06 85 LEU A C 1
ATOM 619 O O . LEU A 1 85 ? 7.725 -4.016 0.886 1.00 93.06 85 LEU A O 1
ATOM 623 N N . ALA A 1 86 ? 7.462 -3.938 3.114 1.00 90.88 86 ALA A N 1
ATOM 624 C CA . ALA A 1 86 ? 8.810 -4.404 3.435 1.00 90.88 86 ALA A CA 1
ATOM 625 C C . ALA A 1 86 ? 9.117 -5.766 2.786 1.00 90.88 86 ALA A C 1
ATOM 627 O O . ALA A 1 86 ? 10.169 -5.950 2.171 1.00 90.88 86 ALA A O 1
ATOM 628 N N . ALA A 1 87 ? 8.165 -6.705 2.836 1.00 91.50 87 ALA A N 1
ATOM 629 C CA . ALA A 1 87 ? 8.302 -8.001 2.177 1.00 91.50 87 ALA A CA 1
ATOM 630 C C . ALA A 1 87 ? 8.467 -7.865 0.653 1.00 91.50 87 ALA A C 1
ATOM 632 O O . ALA A 1 87 ? 9.270 -8.580 0.049 1.00 91.50 87 ALA A O 1
ATOM 633 N N . ARG A 1 88 ? 7.747 -6.928 0.020 1.00 90.56 88 ARG A N 1
ATOM 634 C CA . ARG A 1 88 ? 7.889 -6.667 -1.417 1.00 90.56 88 ARG A CA 1
ATOM 635 C C . ARG A 1 88 ? 9.211 -5.981 -1.761 1.00 90.56 88 ARG A C 1
ATOM 637 O O . ARG A 1 88 ? 9.825 -6.353 -2.762 1.00 90.56 88 ARG A O 1
ATOM 644 N N . MET A 1 89 ? 9.640 -5.012 -0.955 1.00 86.62 89 MET A N 1
ATOM 645 C CA . MET A 1 89 ? 10.915 -4.297 -1.098 1.00 86.62 89 MET A CA 1
ATOM 646 C C . MET A 1 89 ? 12.107 -5.256 -1.035 1.00 86.62 89 MET A C 1
ATOM 648 O O . MET A 1 89 ? 13.023 -5.151 -1.847 1.00 86.62 89 MET A O 1
ATOM 652 N N . ALA A 1 90 ? 12.062 -6.253 -0.146 1.00 86.12 90 ALA A N 1
ATOM 653 C CA . ALA A 1 90 ? 13.122 -7.251 0.009 1.00 86.12 90 ALA A CA 1
ATOM 654 C C . ALA A 1 90 ? 13.364 -8.116 -1.246 1.00 86.12 90 ALA A C 1
ATOM 656 O O . ALA A 1 90 ? 14.453 -8.662 -1.416 1.00 86.12 90 ALA A O 1
ATOM 657 N N . MET A 1 91 ? 12.382 -8.229 -2.149 1.00 83.38 91 MET A N 1
ATOM 658 C CA . MET A 1 91 ? 12.563 -8.903 -3.444 1.00 83.38 91 MET A CA 1
ATOM 659 C C . MET A 1 91 ? 13.346 -8.064 -4.460 1.00 83.38 91 MET A C 1
ATOM 661 O O . MET A 1 91 ? 13.780 -8.597 -5.481 1.00 83.38 91 MET A O 1
ATOM 665 N N . GLY A 1 92 ? 13.502 -6.764 -4.203 1.00 73.12 92 GLY A N 1
ATOM 666 C CA . GLY A 1 92 ? 14.070 -5.804 -5.138 1.00 73.12 92 GLY A CA 1
ATOM 667 C C . GLY A 1 92 ? 13.161 -5.498 -6.333 1.00 73.12 92 GLY A C 1
ATOM 668 O O . GLY A 1 92 ? 12.014 -5.951 -6.440 1.00 73.12 92 GLY A O 1
ATOM 669 N N . VAL A 1 93 ? 13.686 -4.689 -7.250 1.00 72.00 93 VAL A N 1
ATOM 670 C CA . VAL A 1 93 ? 13.012 -4.309 -8.496 1.00 72.00 93 VAL A CA 1
ATOM 671 C C . VAL A 1 93 ? 12.953 -5.521 -9.431 1.00 72.00 93 VAL A C 1
ATOM 673 O O . VAL A 1 93 ? 13.979 -6.121 -9.746 1.00 72.00 93 VAL A O 1
ATOM 676 N N . ALA A 1 94 ? 11.747 -5.888 -9.873 1.00 58.56 94 ALA A N 1
ATOM 677 C CA . ALA A 1 94 ? 11.544 -7.047 -10.749 1.00 58.56 94 ALA A CA 1
ATOM 678 C C . ALA A 1 94 ? 11.786 -6.724 -12.236 1.00 58.56 94 ALA A C 1
ATOM 680 O O . ALA A 1 94 ? 12.068 -7.632 -13.015 1.00 58.56 94 ALA A O 1
ATOM 681 N N . ASP A 1 95 ? 11.687 -5.448 -12.613 1.00 59.09 95 ASP A N 1
ATOM 682 C CA . ASP A 1 95 ? 11.934 -4.940 -13.963 1.00 59.09 95 ASP A CA 1
ATOM 683 C C . ASP A 1 95 ? 12.432 -3.487 -13.852 1.00 59.09 95 ASP A C 1
ATOM 685 O O . ASP A 1 95 ? 11.754 -2.686 -13.196 1.00 59.09 95 ASP A O 1
ATOM 689 N N . PRO A 1 96 ? 13.608 -3.115 -14.398 1.00 51.53 96 PRO A N 1
ATOM 690 C CA . PRO A 1 96 ? 13.986 -1.713 -14.507 1.00 51.53 96 PRO A CA 1
ATOM 691 C C . PRO A 1 96 ? 12.945 -1.041 -15.404 1.00 51.53 96 PRO A C 1
ATOM 693 O O . PRO A 1 96 ? 12.940 -1.242 -16.615 1.00 51.53 96 PRO A O 1
ATOM 696 N N . GLY A 1 97 ? 12.016 -0.315 -14.781 1.00 51.59 97 GLY A N 1
ATOM 697 C CA . GLY A 1 97 ? 10.888 0.320 -15.454 1.00 51.59 97 GLY A CA 1
ATOM 698 C C . GLY A 1 97 ? 11.302 1.237 -16.618 1.00 51.59 97 GLY A C 1
ATOM 699 O O . GLY A 1 97 ? 12.489 1.433 -16.895 1.00 51.59 97 GLY A O 1
ATOM 700 N N . PRO A 1 98 ? 10.328 1.827 -17.333 1.00 49.53 98 PRO A N 1
ATOM 701 C CA . PRO A 1 98 ? 10.616 2.720 -18.454 1.00 49.53 98 PRO A CA 1
ATOM 702 C C . PRO A 1 98 ? 11.598 3.841 -18.054 1.00 49.53 98 PRO A C 1
ATOM 704 O O . PRO A 1 98 ? 11.601 4.259 -16.894 1.00 49.53 98 PRO A O 1
ATOM 707 N N . PRO A 1 99 ? 1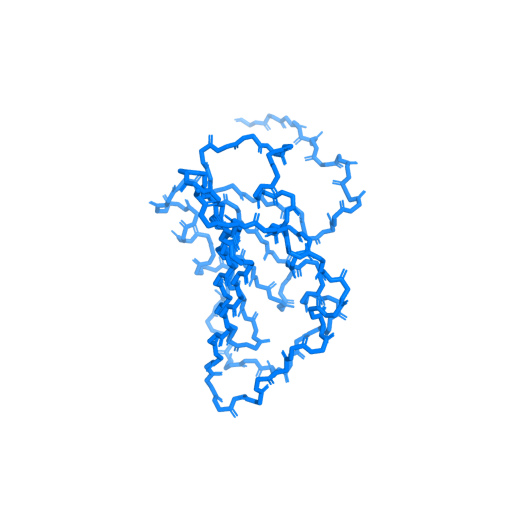2.432 4.344 -18.991 1.00 50.47 99 PRO A N 1
ATOM 708 C CA . PRO A 1 99 ? 13.402 5.396 -18.703 1.00 50.47 99 PRO A CA 1
ATOM 709 C C . PRO A 1 99 ? 12.699 6.585 -18.043 1.00 50.47 99 PRO A C 1
ATOM 711 O O . PRO A 1 99 ? 11.709 7.094 -18.565 1.00 50.47 99 PRO A O 1
ATOM 714 N N . ALA A 1 100 ? 13.216 6.955 -16.873 1.00 47.62 100 ALA A N 1
ATOM 715 C CA . ALA A 1 100 ? 12.624 7.859 -15.899 1.00 47.62 100 ALA A CA 1
ATOM 716 C C . ALA A 1 100 ? 11.903 9.076 -16.513 1.00 47.62 100 ALA A C 1
ATOM 718 O O . ALA A 1 100 ? 12.533 10.008 -17.009 1.00 47.62 100 ALA A O 1
ATOM 719 N N . GLY A 1 101 ? 10.578 9.118 -16.374 1.00 50.25 101 GLY A N 1
ATOM 720 C CA . GLY A 1 101 ? 9.991 10.297 -15.741 1.00 50.25 101 GLY A CA 1
ATOM 721 C C . GLY A 1 101 ? 10.257 10.140 -14.249 1.00 50.25 101 GLY A C 1
ATOM 722 O O . GLY A 1 101 ? 10.056 9.038 -13.749 1.00 50.25 101 GLY A O 1
ATOM 723 N N . GLU A 1 102 ? 10.805 11.157 -13.575 1.00 51.00 102 GLU A N 1
ATOM 724 C CA . GLU A 1 102 ? 11.262 11.049 -12.180 1.00 51.00 102 GLU A CA 1
ATOM 725 C C . GLU A 1 102 ? 10.179 10.407 -11.295 1.00 51.00 102 GLU A C 1
ATOM 727 O O . GLU A 1 102 ? 9.179 11.068 -10.999 1.00 51.00 102 GLU A O 1
ATOM 732 N N . PRO A 1 103 ? 10.356 9.146 -10.860 1.00 55.41 103 PRO A N 1
ATOM 733 C CA . PRO A 1 103 ? 9.331 8.420 -10.111 1.00 55.41 103 PRO A CA 1
ATOM 734 C C . PRO A 1 103 ? 8.973 9.107 -8.780 1.00 55.41 103 PRO A C 1
ATOM 736 O O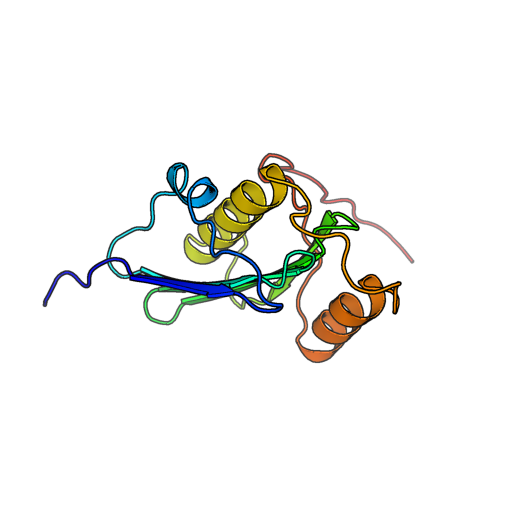 . PRO A 1 103 ? 7.822 9.092 -8.338 1.00 55.41 103 PRO A O 1
ATOM 739 N N . ALA A 1 104 ? 9.931 9.857 -8.224 1.00 56.53 104 ALA A N 1
ATOM 740 C CA . ALA A 1 104 ? 9.748 10.749 -7.082 1.00 56.53 104 ALA A CA 1
ATOM 741 C C . ALA A 1 104 ? 8.671 11.836 -7.304 1.00 56.53 104 ALA A C 1
ATOM 743 O O . ALA A 1 104 ? 8.031 12.272 -6.347 1.00 56.53 104 ALA A O 1
ATOM 744 N N . THR A 1 105 ? 8.425 12.265 -8.549 1.00 61.94 105 THR A N 1
ATOM 745 C CA . THR A 1 105 ? 7.407 13.283 -8.868 1.00 61.94 105 THR A CA 1
ATOM 746 C C . THR A 1 105 ? 5.993 12.737 -8.702 1.00 61.94 105 THR A C 1
ATOM 748 O O . THR A 1 105 ? 5.128 13.439 -8.184 1.00 61.94 105 THR A O 1
ATOM 751 N N . GLU A 1 106 ? 5.742 11.485 -9.096 1.00 69.19 106 GLU A N 1
ATOM 752 C CA . GLU A 1 106 ? 4.408 10.882 -8.971 1.00 69.19 106 GLU A CA 1
ATOM 753 C C . GLU A 1 106 ? 4.031 10.652 -7.506 1.00 69.19 106 GLU A C 1
ATOM 755 O O . GLU A 1 106 ? 2.906 10.949 -7.102 1.00 69.19 106 GLU A O 1
ATOM 760 N N . LEU A 1 107 ? 4.979 10.162 -6.700 1.00 77.81 107 LEU A N 1
ATOM 761 C CA . LEU A 1 107 ? 4.748 9.917 -5.279 1.00 77.81 107 LEU A CA 1
ATOM 762 C C . LEU A 1 107 ? 4.575 11.233 -4.509 1.00 77.81 107 LEU A C 1
ATOM 764 O O . LEU A 1 107 ? 3.651 11.354 -3.707 1.00 77.81 107 LEU A O 1
ATOM 768 N N . ARG A 1 108 ? 5.383 12.256 -4.823 1.00 74.88 108 ARG A N 1
ATOM 769 C CA . ARG A 1 108 ? 5.219 13.605 -4.264 1.00 74.88 108 ARG A CA 1
ATOM 770 C C . ARG A 1 108 ? 3.872 14.224 -4.652 1.00 74.88 108 ARG A C 1
ATOM 772 O O . ARG A 1 108 ? 3.181 14.739 -3.780 1.00 74.88 108 ARG A O 1
ATOM 779 N N . ALA A 1 109 ? 3.455 14.119 -5.915 1.00 74.69 109 ALA A N 1
ATOM 780 C CA . ALA A 1 109 ? 2.153 14.622 -6.356 1.00 74.69 109 ALA A CA 1
ATOM 781 C C . ALA A 1 109 ? 0.984 13.896 -5.667 1.00 74.69 109 ALA A C 1
ATOM 783 O O . ALA A 1 109 ? -0.009 14.524 -5.300 1.00 74.69 109 ALA A O 1
ATOM 784 N N . LEU A 1 110 ? 1.101 12.580 -5.452 1.00 71.12 110 LEU A N 1
ATOM 785 C CA . LEU A 1 110 ? 0.109 11.803 -4.707 1.00 71.12 110 LEU A CA 1
ATOM 786 C C . LEU A 1 110 ? 0.015 12.266 -3.248 1.00 71.12 110 LEU A C 1
ATOM 788 O O . LEU A 1 110 ? -1.089 12.434 -2.729 1.00 71.12 110 LEU A O 1
ATOM 792 N N . ILE A 1 111 ? 1.156 12.492 -2.599 1.00 80.81 111 ILE A N 1
ATOM 793 C CA . ILE A 1 111 ? 1.235 13.025 -1.235 1.00 80.81 111 ILE A CA 1
ATOM 794 C C . ILE A 1 111 ? 0.552 14.384 -1.139 1.00 80.81 111 ILE A C 1
ATOM 796 O O . ILE A 1 111 ? -0.346 14.556 -0.317 1.00 80.81 111 ILE A O 1
ATOM 800 N N . GLU A 1 112 ? 0.909 15.317 -2.019 1.00 81.81 112 GLU A N 1
ATOM 801 C CA . GLU A 1 112 ? 0.331 16.662 -2.044 1.00 81.81 112 GLU A CA 1
ATOM 802 C C . GLU A 1 112 ? -1.188 16.634 -2.276 1.00 81.81 112 GLU A C 1
ATOM 804 O O . GLU A 1 112 ? -1.923 17.404 -1.659 1.00 81.81 112 GLU A O 1
ATOM 809 N N . ALA A 1 113 ? -1.679 15.724 -3.123 1.00 80.88 113 ALA A N 1
ATOM 810 C CA . ALA A 1 113 ? -3.101 15.614 -3.440 1.00 80.88 113 ALA A CA 1
ATOM 811 C C . ALA A 1 113 ? -3.940 14.933 -2.344 1.00 80.88 113 ALA A C 1
ATOM 813 O O . ALA A 1 113 ? -5.138 15.196 -2.243 1.00 80.88 113 ALA A O 1
ATOM 814 N N . THR A 1 114 ? -3.345 14.032 -1.559 1.00 79.06 114 THR A N 1
ATOM 815 C CA . THR A 1 114 ? -4.080 13.169 -0.611 1.00 79.06 114 THR A CA 1
ATOM 816 C C . THR A 1 114 ? -3.796 13.475 0.855 1.00 79.06 114 THR A C 1
ATOM 818 O O . THR A 1 114 ? -4.505 12.971 1.723 1.00 79.06 114 THR A O 1
ATOM 821 N N . GLY A 1 115 ? -2.770 14.279 1.145 1.00 81.38 115 GLY A N 1
ATOM 822 C CA . GLY A 1 115 ? -2.266 14.478 2.503 1.00 81.38 115 GLY A CA 1
ATOM 823 C C . GLY A 1 115 ? -1.550 13.247 3.069 1.00 81.38 115 GLY A C 1
ATOM 824 O O . GLY A 1 115 ? -1.430 13.130 4.286 1.00 81.38 115 GLY A O 1
ATOM 825 N N . ALA A 1 116 ? -1.110 12.314 2.215 1.00 87.12 116 ALA A N 1
ATOM 826 C CA . ALA A 1 116 ? -0.291 11.183 2.645 1.00 87.12 116 ALA A CA 1
ATOM 827 C C . ALA A 1 116 ? 1.034 11.669 3.254 1.00 87.12 116 ALA A C 1
ATOM 829 O O . ALA A 1 116 ? 1.550 12.721 2.890 1.00 87.12 116 ALA A O 1
ATOM 830 N N . VAL A 1 117 ? 1.605 10.896 4.169 1.00 89.75 117 VAL A N 1
ATOM 831 C CA . VAL A 1 117 ? 2.869 11.229 4.834 1.00 89.75 117 VAL A CA 1
ATOM 832 C C . VAL A 1 117 ? 3.984 10.323 4.337 1.00 89.75 117 VAL A C 1
ATOM 834 O O . VAL A 1 117 ? 3.754 9.141 4.084 1.00 89.75 117 VAL A O 1
ATOM 837 N N . TRP A 1 118 ? 5.191 10.868 4.200 1.00 89.88 118 TRP A N 1
ATOM 838 C CA . TRP A 1 118 ? 6.384 10.065 3.934 1.00 89.88 118 TRP A CA 1
ATOM 839 C C . TRP A 1 118 ? 6.628 9.087 5.089 1.00 89.88 118 TRP A C 1
ATOM 841 O O . TRP A 1 118 ? 6.467 9.453 6.254 1.00 89.88 118 TRP A O 1
ATOM 851 N N . ILE A 1 119 ? 7.015 7.853 4.770 1.00 88.38 119 ILE A N 1
ATOM 852 C CA . ILE A 1 119 ? 7.347 6.815 5.752 1.00 88.38 119 ILE A CA 1
ATOM 853 C C . ILE A 1 119 ? 8.651 6.108 5.371 1.00 88.38 119 ILE A C 1
ATOM 855 O O . ILE A 1 119 ? 8.960 5.984 4.187 1.00 88.38 119 ILE A O 1
ATOM 859 N N . SER A 1 120 ? 9.389 5.600 6.366 1.00 81.62 120 SER A N 1
ATOM 860 C CA . SER A 1 120 ? 10.513 4.690 6.100 1.00 81.62 120 SER A CA 1
ATOM 861 C C . SER A 1 120 ? 9.992 3.352 5.569 1.00 81.62 120 SER A C 1
ATOM 863 O O . SER A 1 120 ? 8.984 2.815 6.053 1.00 81.62 120 SER A O 1
ATOM 865 N N . THR A 1 121 ? 10.687 2.816 4.565 1.00 75.25 121 THR A N 1
ATOM 866 C CA . THR A 1 121 ? 10.468 1.460 4.047 1.00 75.25 121 THR A CA 1
ATOM 867 C C . THR A 1 121 ? 11.089 0.382 4.923 1.00 75.25 121 THR A C 1
ATOM 869 O O . THR A 1 121 ? 10.770 -0.792 4.730 1.00 75.25 121 THR A O 1
ATOM 872 N N . ASP A 1 122 ? 11.957 0.758 5.864 1.00 71.94 122 ASP A N 1
ATOM 873 C CA . ASP A 1 122 ? 12.464 -0.158 6.876 1.00 71.94 122 ASP A CA 1
ATOM 874 C C . ASP A 1 122 ? 11.394 -0.327 7.977 1.00 71.94 122 ASP A C 1
ATOM 876 O O . ASP A 1 122 ? 10.953 0.660 8.584 1.00 71.94 122 ASP A O 1
ATOM 880 N N . PRO A 1 123 ? 10.875 -1.549 8.200 1.00 59.50 123 PRO A N 1
ATOM 881 C CA . PRO A 1 123 ? 9.935 -1.803 9.283 1.00 59.50 123 PRO A CA 1
ATOM 882 C C . PRO A 1 123 ? 10.593 -1.738 10.671 1.00 59.50 123 PRO A C 1
ATOM 884 O O . PRO A 1 123 ? 9.854 -1.565 11.639 1.00 59.50 123 PRO A O 1
ATOM 887 N N . ASP A 1 124 ? 11.924 -1.863 10.756 1.00 63.53 124 ASP A N 1
ATOM 888 C CA . ASP A 1 124 ? 12.708 -1.845 11.996 1.00 63.53 124 ASP A CA 1
ATOM 889 C C . ASP A 1 124 ? 13.286 -0.449 12.312 1.00 63.53 124 ASP A C 1
ATOM 891 O O . ASP A 1 124 ? 13.825 -0.249 13.402 1.00 63.53 124 ASP A O 1
ATOM 895 N N . ASP A 1 125 ? 13.115 0.534 11.415 1.00 64.75 125 ASP A N 1
ATOM 896 C CA . ASP A 1 125 ? 13.293 1.960 11.724 1.00 64.75 125 ASP A CA 1
ATOM 897 C C . ASP A 1 125 ? 12.151 2.424 12.653 1.00 64.75 125 ASP A C 1
ATOM 899 O O . ASP A 1 125 ? 11.205 3.127 12.271 1.00 64.75 125 ASP A O 1
ATOM 903 N N . GLU A 1 126 ? 12.219 1.995 13.912 1.00 52.75 126 GLU A N 1
ATOM 904 C CA . GLU A 1 126 ? 11.687 2.762 15.026 1.00 52.75 126 GLU A CA 1
ATOM 905 C C . GLU A 1 126 ? 12.621 3.963 15.173 1.00 52.75 126 GLU A C 1
ATOM 907 O O . GLU A 1 126 ? 13.753 3.794 15.610 1.00 52.75 126 GLU A O 1
ATOM 912 N N . ASP A 1 127 ? 12.151 5.153 14.797 1.00 52.16 127 ASP A N 1
ATOM 913 C CA . ASP A 1 127 ? 12.851 6.439 14.938 1.00 52.16 127 ASP A CA 1
ATOM 914 C C . ASP A 1 127 ? 13.507 6.996 13.656 1.00 52.16 127 ASP A C 1
ATOM 916 O O . ASP A 1 127 ? 14.710 6.966 13.416 1.00 52.16 127 ASP A O 1
ATOM 920 N N . SER A 1 128 ? 12.679 7.644 12.841 1.00 49.94 128 SER A N 1
ATOM 921 C CA . SER A 1 128 ? 13.090 8.904 12.213 1.00 49.94 128 SER A CA 1
ATOM 922 C C . SER A 1 128 ? 12.081 9.985 12.571 1.00 49.94 128 SER A C 1
ATOM 924 O O . SER A 1 128 ? 11.556 10.707 11.726 1.00 49.94 128 SER A O 1
ATOM 926 N N . GLY A 1 129 ? 11.806 10.090 13.872 1.00 49.31 129 GLY A N 1
ATOM 927 C CA . GLY A 1 129 ? 11.440 11.361 14.461 1.00 49.31 129 GLY A CA 1
ATOM 928 C C . GLY A 1 129 ? 12.688 12.234 14.539 1.00 49.31 129 GLY A C 1
ATOM 929 O O . GLY A 1 129 ? 13.271 12.388 15.603 1.00 49.31 129 GLY A O 1
ATOM 930 N N . MET A 1 130 ? 13.090 12.841 13.421 1.00 42.22 130 MET A N 1
ATOM 931 C CA . MET A 1 130 ? 13.812 14.110 13.487 1.00 42.22 130 MET A CA 1
ATOM 932 C C . MET A 1 130 ? 12.861 15.238 13.095 1.00 42.22 130 MET A C 1
ATOM 934 O O . MET A 1 130 ? 12.679 15.566 11.926 1.00 42.22 130 MET A O 1
ATOM 938 N N . SER A 1 131 ? 12.266 15.835 14.129 1.00 47.84 131 SER A N 1
ATOM 939 C CA . SER A 1 131 ? 12.117 17.291 14.255 1.00 47.84 131 SER A CA 1
ATOM 940 C C . SER A 1 131 ? 13.462 17.960 13.867 1.00 47.84 131 SER A C 1
ATOM 942 O O . SER A 1 131 ? 14.511 17.368 14.094 1.00 47.84 131 SER A O 1
ATOM 944 N N . GLU A 1 132 ? 13.574 19.133 13.243 1.00 47.00 132 GLU A N 1
ATOM 945 C CA . GLU A 1 132 ? 13.061 20.445 13.639 1.00 47.00 132 GLU A CA 1
ATOM 946 C C . GLU A 1 132 ? 13.449 21.490 12.556 1.00 47.00 132 GLU A C 1
ATOM 948 O O . GLU A 1 132 ? 14.465 21.347 11.879 1.00 47.00 132 GLU A O 1
ATOM 953 N N . GLU A 1 133 ? 12.649 22.559 12.490 1.00 42.91 133 GLU A N 1
ATOM 954 C CA . GLU A 1 133 ? 12.975 23.945 12.094 1.00 42.91 133 GLU A CA 1
ATOM 955 C C . GLU A 1 133 ? 13.280 24.340 10.629 1.00 42.91 133 GLU A C 1
ATOM 957 O O . GLU A 1 133 ? 14.336 24.079 10.051 1.00 42.91 133 GLU A O 1
ATOM 962 N N . GLY A 1 134 ? 12.355 25.162 10.115 1.00 39.31 134 GLY A N 1
ATOM 963 C CA . GLY A 1 134 ? 12.539 26.203 9.103 1.00 39.31 134 GLY A CA 1
ATOM 964 C C . GLY A 1 134 ? 11.407 27.219 9.203 1.00 39.31 134 GLY A C 1
ATOM 965 O O . GLY A 1 134 ? 10.252 26.805 8.963 1.00 39.31 134 GLY A O 1
#

Radius of gyration: 15.13 Å; chains: 1; bounding box: 36×42×34 Å

Secondary structure (DSSP, 8-state):
---PPPEEEEEE-TT-----GGGGG-PPPTTEEEEEEE-SSEEEEEEEETTEEEEEEEETTT--EEEEESS-TTSHHHHHHHHHHHHHHTT--SS--SS-S-HHHHHHHHHHHHT-EEE-S-SS----------